Protein AF-A0A133K9P8-F1 (afdb_monomer_lite)

Sequence (78 aa):
MDKCTCNADGKAGGKKEGIKMERKQLIREVDEILKTYCEGCFLKSHFRKTRGKKYAHQFCIRQCTVGEKLKKYGDRLS

Structure (mmCIF, N/CA/C/O backbone):
data_AF-A0A133K9P8-F1
#
_entry.id   AF-A0A133K9P8-F1
#
loop_
_atom_site.group_PDB
_atom_site.id
_atom_site.type_symbol
_atom_site.label_atom_id
_atom_site.label_alt_id
_atom_site.label_comp_id
_atom_site.label_asym_id
_atom_site.label_entity_id
_atom_site.label_seq_id
_atom_site.pdbx_PDB_ins_code
_atom_site.Cartn_x
_atom_site.Cartn_y
_atom_site.Cartn_z
_atom_site.occupancy
_atom_site.B_iso_or_equiv
_atom_site.auth_seq_id
_atom_site.auth_comp_id
_atom_site.auth_asym_id
_atom_site.auth_atom_id
_atom_site.pdbx_PDB_model_num
ATOM 1 N N . MET A 1 1 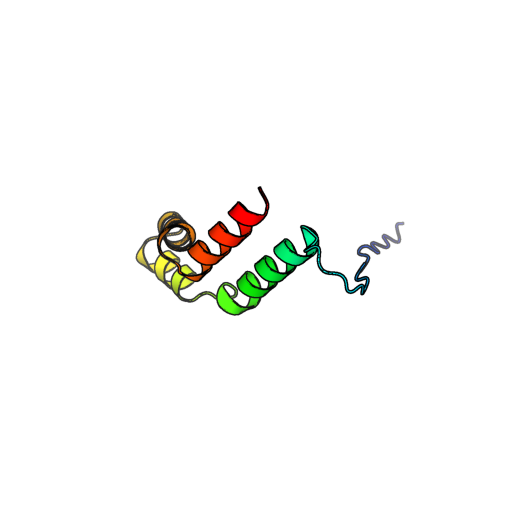? 32.259 5.366 33.228 1.00 44.38 1 MET A N 1
ATOM 2 C CA . MET A 1 1 ? 31.776 5.690 31.877 1.00 44.38 1 MET A CA 1
ATOM 3 C C . MET A 1 1 ? 30.725 4.673 31.443 1.00 44.38 1 MET A C 1
ATOM 5 O O . MET A 1 1 ? 31.050 3.550 31.083 1.00 44.38 1 MET A O 1
ATOM 9 N N . ASP A 1 2 ? 29.469 5.076 31.643 1.00 50.69 2 ASP A N 1
ATOM 10 C CA . ASP A 1 2 ? 28.328 4.920 30.727 1.00 50.69 2 ASP A CA 1
ATOM 11 C C . ASP A 1 2 ? 27.884 3.508 30.320 1.00 50.69 2 ASP A C 1
ATOM 13 O O . ASP A 1 2 ? 27.973 3.084 29.169 1.00 50.69 2 ASP A O 1
ATOM 17 N N . LYS A 1 3 ? 27.254 2.818 31.279 1.00 52.53 3 LYS A N 1
ATOM 18 C CA . LYS A 1 3 ? 26.245 1.789 30.992 1.00 52.53 3 LYS A CA 1
ATOM 19 C C . LYS A 1 3 ? 25.017 2.463 30.371 1.00 52.53 3 LYS A C 1
ATOM 21 O O . LYS A 1 3 ? 24.097 2.856 31.086 1.00 52.53 3 LYS A O 1
ATOM 26 N N . CYS A 1 4 ? 24.985 2.592 29.050 1.00 45.53 4 CYS A N 1
ATOM 27 C CA . CYS A 1 4 ? 23.755 2.951 28.353 1.00 45.53 4 CYS A CA 1
ATOM 28 C C . CYS A 1 4 ? 22.877 1.694 28.257 1.00 45.53 4 CYS A C 1
ATOM 30 O O . CYS A 1 4 ? 23.126 0.803 27.449 1.00 45.53 4 CYS A O 1
ATOM 32 N N . THR A 1 5 ? 21.887 1.588 29.143 1.00 59.97 5 THR A N 1
ATOM 33 C CA . THR A 1 5 ? 20.822 0.586 29.041 1.00 59.97 5 THR A CA 1
ATOM 34 C C . THR A 1 5 ? 19.656 1.218 28.293 1.00 59.97 5 THR A C 1
ATOM 36 O O . THR A 1 5 ? 18.857 1.957 28.856 1.00 59.97 5 THR A O 1
ATOM 39 N N . CYS A 1 6 ? 19.560 0.953 26.995 1.00 44.91 6 CYS A N 1
ATOM 40 C CA . CYS A 1 6 ? 18.355 1.227 26.225 1.00 44.91 6 CYS A CA 1
ATOM 41 C C . CYS A 1 6 ? 17.402 0.032 26.370 1.00 44.91 6 CYS A C 1
ATOM 43 O O . CYS A 1 6 ? 17.455 -0.918 25.599 1.00 44.91 6 CYS A O 1
ATOM 45 N N . ASN A 1 7 ? 16.537 0.078 27.387 1.00 59.62 7 ASN A N 1
ATOM 46 C CA . ASN A 1 7 ? 15.328 -0.742 27.436 1.00 59.62 7 ASN A CA 1
ATOM 47 C C . ASN A 1 7 ? 14.135 0.131 27.033 1.00 59.62 7 ASN A C 1
ATOM 49 O O . ASN A 1 7 ? 13.588 0.880 27.838 1.00 59.62 7 ASN A O 1
ATOM 53 N N . ALA A 1 8 ? 13.760 0.016 25.768 1.00 56.38 8 ALA A N 1
ATOM 54 C CA . ALA A 1 8 ? 12.476 0.382 25.186 1.00 56.38 8 ALA A CA 1
ATOM 55 C C . ALA A 1 8 ? 12.213 -0.769 24.194 1.00 56.38 8 ALA A C 1
ATOM 57 O O . ALA A 1 8 ? 13.122 -1.174 23.483 1.00 56.38 8 ALA A O 1
ATOM 58 N N . ASP A 1 9 ? 11.110 -1.509 24.228 1.00 45.62 9 ASP A N 1
ATOM 59 C CA . ASP A 1 9 ? 9.758 -1.003 24.070 1.00 45.62 9 ASP A CA 1
ATOM 60 C C . ASP A 1 9 ? 8.724 -1.977 24.655 1.00 45.62 9 ASP A C 1
ATOM 62 O O . ASP A 1 9 ? 8.785 -3.197 24.476 1.00 45.62 9 ASP A O 1
ATOM 66 N N . GLY A 1 10 ? 7.736 -1.410 25.347 1.00 49.75 10 GLY A N 1
ATOM 67 C CA . GLY A 1 10 ? 6.606 -2.136 25.906 1.00 49.75 10 GLY A CA 1
ATOM 68 C C . GLY A 1 10 ? 5.702 -2.755 24.837 1.00 49.75 10 GLY A C 1
ATOM 69 O O . GLY A 1 10 ? 5.272 -2.095 23.894 1.00 49.75 10 GLY A O 1
ATOM 70 N N . LYS A 1 11 ? 5.313 -4.020 25.037 1.00 41.31 11 LYS A N 1
ATOM 71 C CA . LYS A 1 11 ? 4.151 -4.613 24.363 1.00 41.31 11 LYS A CA 1
ATOM 72 C C . LYS A 1 11 ? 2.923 -4.508 25.258 1.00 41.31 11 LYS A C 1
ATOM 74 O O . LYS A 1 11 ? 2.681 -5.353 26.115 1.00 41.31 11 LYS A O 1
ATOM 79 N N . ALA A 1 12 ? 2.113 -3.486 25.001 1.00 47.03 12 ALA A N 1
ATOM 80 C CA . ALA A 1 12 ? 0.715 -3.459 25.405 1.00 47.03 12 ALA A CA 1
ATOM 81 C C . ALA A 1 12 ? -0.124 -4.233 24.372 1.00 47.03 12 ALA A C 1
ATOM 83 O O . ALA A 1 12 ? -0.167 -3.876 23.194 1.00 47.03 12 ALA A O 1
ATOM 84 N N . GLY A 1 13 ? -0.815 -5.286 24.806 1.00 41.22 13 GLY A N 1
ATOM 85 C CA . GLY A 1 13 ? -1.664 -6.108 23.942 1.00 41.22 13 GLY A CA 1
ATOM 86 C C . GLY A 1 13 ? -2.829 -6.725 24.704 1.00 41.22 13 GLY A C 1
ATOM 87 O O . GLY A 1 13 ? -2.919 -7.940 24.814 1.00 41.22 13 GLY A O 1
ATOM 88 N N . GLY A 1 14 ? -3.688 -5.875 25.271 1.00 41.53 14 GLY A N 1
ATOM 89 C CA . GLY A 1 14 ? -4.905 -6.284 25.967 1.00 41.53 14 GLY A CA 1
ATOM 90 C C . GLY A 1 14 ? -5.894 -7.004 25.048 1.00 41.53 14 GLY A C 1
ATOM 91 O O . GLY A 1 14 ? -6.197 -6.538 23.949 1.00 41.53 14 GLY A O 1
ATOM 92 N N . LYS A 1 15 ? -6.396 -8.137 25.546 1.00 46.12 15 LYS A N 1
ATOM 93 C CA . LYS A 1 15 ? -7.629 -8.800 25.113 1.00 46.12 15 LYS A CA 1
ATOM 94 C C . LYS A 1 15 ? -8.819 -7.990 25.634 1.00 46.12 15 LYS A C 1
ATOM 96 O O . LYS A 1 15 ? -8.813 -7.663 26.820 1.00 46.12 15 LYS A O 1
ATOM 101 N N . LYS A 1 16 ? -9.833 -7.725 24.804 1.00 44.31 16 LYS A N 1
ATOM 102 C CA . LYS A 1 16 ? -11.239 -7.644 25.238 1.00 44.31 16 LYS A CA 1
ATOM 103 C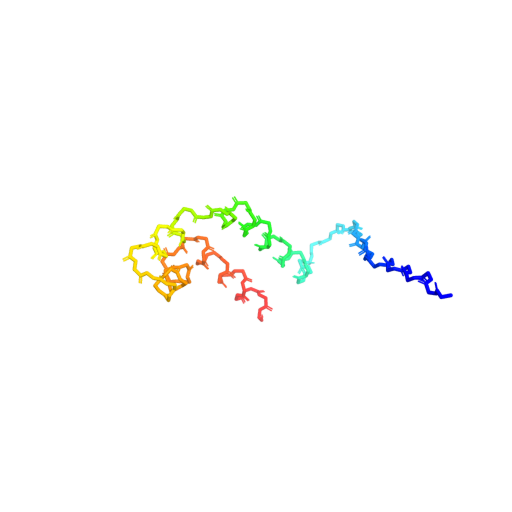 C . LYS A 1 16 ? -12.195 -7.572 24.048 1.00 44.31 16 LYS A C 1
ATOM 105 O O . LYS A 1 16 ? -11.968 -6.856 23.080 1.00 44.31 16 LYS A O 1
ATOM 110 N N . GLU A 1 17 ? -13.227 -8.385 24.184 1.00 55.69 17 GLU A N 1
ATOM 111 C CA . GLU A 1 17 ? -14.327 -8.671 23.277 1.00 55.69 17 GLU A CA 1
ATOM 112 C C . GLU A 1 17 ? -15.459 -7.656 23.509 1.00 55.69 17 GLU A C 1
ATOM 114 O O . GLU A 1 17 ? -15.732 -7.288 24.653 1.00 55.69 17 GLU A O 1
ATOM 119 N N . GLY A 1 18 ? -16.086 -7.173 22.433 1.00 45.44 18 GLY A N 1
ATOM 120 C CA . GLY A 1 18 ? -17.210 -6.234 22.487 1.00 45.44 18 GLY A CA 1
ATOM 121 C C . GLY A 1 18 ? -17.440 -5.536 21.145 1.00 45.44 18 GLY A C 1
ATOM 122 O O . GLY A 1 18 ? -16.515 -4.977 20.562 1.00 45.44 18 GLY A O 1
ATOM 123 N N . ILE A 1 19 ? -18.676 -5.575 20.641 1.00 54.44 19 ILE A N 1
ATOM 124 C CA . ILE A 1 19 ? -19.087 -5.032 19.336 1.00 54.44 19 ILE A CA 1
ATOM 125 C C . ILE A 1 19 ? -19.105 -3.494 19.391 1.00 54.44 19 ILE A C 1
ATOM 127 O O . ILE A 1 19 ? -20.139 -2.848 19.529 1.00 54.44 19 ILE A O 1
ATOM 131 N N . LYS A 1 20 ? -17.922 -2.895 19.315 1.00 52.72 20 LYS A N 1
ATOM 132 C CA . LYS A 1 20 ? -17.676 -1.518 18.886 1.00 52.72 20 LYS A CA 1
ATOM 133 C C . LYS A 1 20 ? -16.228 -1.529 18.421 1.00 52.72 20 LYS A C 1
ATOM 135 O O . LYS A 1 20 ? -15.330 -1.503 19.253 1.00 52.72 20 LYS A O 1
ATOM 140 N N . MET A 1 21 ? -16.009 -1.684 17.113 1.00 61.31 21 MET A N 1
ATOM 141 C CA . MET A 1 21 ? -14.662 -1.742 16.538 1.00 61.31 21 MET A CA 1
ATOM 142 C C . MET A 1 21 ? -13.888 -0.495 16.978 1.00 61.31 21 MET A C 1
ATOM 144 O O . MET A 1 21 ? -14.104 0.601 16.458 1.00 61.31 21 MET A O 1
ATOM 148 N N . GLU A 1 22 ? -13.021 -0.634 17.985 1.00 72.44 22 GLU A N 1
ATOM 149 C CA . GLU A 1 22 ? -12.127 0.445 18.385 1.00 72.44 22 GLU A CA 1
ATOM 150 C C . GLU A 1 22 ? -11.254 0.779 17.174 1.00 72.44 22 GLU A C 1
ATOM 152 O O . GLU A 1 22 ? -10.751 -0.121 16.502 1.00 72.44 22 GLU A O 1
ATOM 157 N N . ARG A 1 23 ? -11.012 2.070 16.910 1.00 76.69 23 ARG A N 1
ATOM 158 C CA . ARG A 1 23 ? -10.140 2.538 15.808 1.00 76.69 23 ARG A CA 1
ATOM 159 C C . ARG A 1 23 ? -8.800 1.786 15.771 1.00 76.69 23 ARG A C 1
ATOM 161 O O . ARG A 1 23 ? -8.247 1.535 14.708 1.00 76.69 23 ARG A O 1
ATOM 168 N N . LYS A 1 24 ? -8.318 1.358 16.943 1.00 80.88 24 LYS A N 1
ATOM 169 C CA . LYS A 1 24 ? -7.126 0.521 17.125 1.00 80.88 24 LYS A CA 1
ATOM 170 C C . LYS A 1 24 ? -7.222 -0.853 16.449 1.00 80.88 24 LYS A C 1
ATOM 172 O O . LYS A 1 24 ? -6.218 -1.306 15.917 1.00 80.88 24 LYS A O 1
ATOM 177 N N . GLN A 1 25 ? -8.376 -1.520 16.468 1.00 81.94 25 GLN A N 1
ATOM 178 C CA . GLN A 1 25 ? -8.572 -2.813 15.798 1.00 81.94 25 GLN A CA 1
ATOM 179 C C . GLN A 1 25 ? -8.584 -2.655 14.277 1.00 81.94 25 GLN A C 1
ATOM 181 O O . GLN A 1 25 ? -7.873 -3.385 13.597 1.00 81.94 25 GLN A O 1
ATOM 186 N N . LEU A 1 26 ? -9.280 -1.639 13.757 1.00 81.19 26 LEU A N 1
ATOM 187 C CA . LEU A 1 26 ? -9.256 -1.315 12.324 1.00 81.19 26 LEU A CA 1
ATOM 188 C C . LEU A 1 26 ? -7.831 -1.033 11.826 1.00 81.19 26 LEU A C 1
ATOM 190 O O . LEU A 1 26 ? -7.429 -1.539 10.783 1.00 81.19 26 LEU A O 1
ATOM 194 N N . ILE A 1 27 ? -7.042 -0.272 12.592 1.00 84.00 27 ILE A N 1
ATOM 195 C CA . ILE A 1 27 ? -5.633 -0.012 12.262 1.00 84.00 27 ILE A CA 1
ATOM 196 C C . ILE A 1 27 ? -4.803 -1.306 12.287 1.00 84.00 27 ILE A C 1
ATOM 198 O O . ILE A 1 27 ? -3.936 -1.481 11.435 1.00 84.00 27 ILE A O 1
ATOM 202 N N . ARG A 1 28 ? -5.067 -2.225 13.225 1.00 85.94 28 ARG A N 1
ATOM 203 C CA . ARG A 1 28 ? -4.378 -3.526 13.287 1.00 85.94 28 ARG A CA 1
ATOM 204 C C . ARG A 1 28 ? -4.712 -4.415 12.093 1.00 85.94 28 ARG A C 1
ATOM 206 O O . ARG A 1 28 ? -3.788 -4.939 11.489 1.00 85.94 28 ARG A O 1
ATOM 213 N N . GLU A 1 29 ? -5.984 -4.538 11.720 1.00 84.56 29 GLU A N 1
ATOM 214 C CA . GLU A 1 29 ? -6.387 -5.288 10.518 1.00 84.56 29 GLU A CA 1
ATOM 215 C C . GLU A 1 29 ? -5.722 -4.725 9.258 1.00 84.56 29 GLU A C 1
ATOM 217 O O . GLU A 1 29 ? -5.209 -5.467 8.423 1.00 84.56 29 GLU A O 1
ATOM 222 N N . VAL A 1 30 ? -5.684 -3.397 9.137 1.00 85.94 30 VAL A N 1
ATOM 223 C CA . VAL A 1 30 ? -4.985 -2.707 8.050 1.00 85.94 30 VAL A CA 1
ATOM 224 C C . VAL A 1 30 ? -3.492 -3.057 8.031 1.00 85.94 30 VAL A C 1
ATOM 226 O O . VAL A 1 30 ? -2.959 -3.372 6.964 1.00 85.94 30 VAL A O 1
ATOM 229 N N . ASP A 1 31 ? -2.821 -3.032 9.184 1.00 87.38 31 ASP A N 1
ATOM 230 C CA . ASP A 1 31 ? -1.400 -3.382 9.307 1.00 87.38 31 ASP A CA 1
ATOM 231 C C . ASP A 1 31 ? -1.138 -4.857 8.962 1.00 87.38 31 ASP A C 1
ATOM 233 O O . ASP A 1 31 ? -0.192 -5.161 8.235 1.00 87.38 31 ASP A O 1
ATOM 237 N N . GLU A 1 32 ? -2.007 -5.772 9.397 1.00 89.12 32 GLU A N 1
ATOM 238 C CA . GLU A 1 32 ? -1.910 -7.196 9.065 1.00 89.12 32 GLU A CA 1
ATOM 239 C C . GLU A 1 32 ? -2.107 -7.459 7.574 1.00 89.12 32 GLU A C 1
ATOM 241 O O . GLU A 1 32 ? -1.350 -8.228 6.982 1.00 89.12 32 GLU A O 1
ATOM 246 N N . ILE A 1 33 ? -3.066 -6.792 6.929 1.00 86.06 33 ILE A N 1
ATOM 247 C CA . ILE A 1 33 ? -3.256 -6.876 5.476 1.00 86.06 33 ILE A CA 1
ATOM 248 C C . ILE A 1 33 ? -2.021 -6.324 4.751 1.00 86.06 33 ILE A C 1
ATOM 250 O O . ILE A 1 33 ? -1.553 -6.913 3.774 1.00 86.06 33 ILE A O 1
ATOM 254 N N . LEU A 1 34 ? -1.461 -5.210 5.223 1.00 84.94 34 LEU A N 1
ATOM 255 C CA . LEU A 1 34 ? -0.245 -4.642 4.648 1.00 84.94 34 LEU A CA 1
ATOM 256 C C . LEU A 1 34 ? 0.950 -5.582 4.796 1.00 84.94 34 LEU A C 1
ATOM 258 O O . LEU A 1 34 ? 1.698 -5.746 3.837 1.00 84.94 34 LEU A O 1
ATOM 262 N N . LYS A 1 35 ? 1.119 -6.231 5.944 1.00 87.56 35 LYS A N 1
ATOM 263 C CA . LYS A 1 35 ? 2.177 -7.227 6.129 1.00 87.56 35 LYS A CA 1
ATOM 264 C C . LYS A 1 35 ? 1.929 -8.465 5.275 1.00 87.56 35 LYS A C 1
ATOM 266 O O . LYS A 1 35 ? 2.764 -8.848 4.479 1.00 87.56 35 LYS A O 1
ATOM 271 N N . THR A 1 36 ? 0.732 -9.027 5.307 1.00 87.94 36 THR A N 1
ATOM 272 C CA . THR A 1 36 ? 0.447 -10.284 4.600 1.00 87.94 36 THR A CA 1
ATOM 273 C C . THR A 1 36 ? 0.506 -10.136 3.077 1.00 87.94 36 THR A C 1
ATOM 275 O O . THR A 1 36 ? 1.005 -11.021 2.387 1.00 87.94 36 THR A O 1
ATOM 278 N N . TYR A 1 37 ? -0.001 -9.023 2.534 1.00 85.62 37 TYR A N 1
ATOM 279 C CA . TYR A 1 37 ? -0.159 -8.852 1.085 1.00 85.62 37 TYR A CA 1
ATOM 280 C C . TYR A 1 37 ? 0.778 -7.809 0.467 1.00 85.62 37 TYR A C 1
ATOM 282 O O . TYR A 1 37 ? 1.114 -7.907 -0.716 1.00 85.62 37 TYR A O 1
ATOM 290 N N . CYS A 1 38 ? 1.178 -6.783 1.223 1.00 84.06 38 CYS A N 1
ATOM 291 C CA . CYS A 1 38 ? 2.055 -5.723 0.721 1.00 84.06 38 CYS A CA 1
ATOM 292 C C . CYS A 1 38 ? 3.528 -5.894 1.138 1.00 84.06 38 CYS A C 1
ATOM 294 O O . CYS A 1 38 ? 4.395 -5.269 0.509 1.00 84.06 38 CYS A O 1
ATOM 296 N N . GLU A 1 39 ? 3.852 -6.734 2.127 1.00 85.94 39 GLU A N 1
ATOM 297 C CA . GLU A 1 39 ? 5.236 -7.102 2.440 1.00 85.94 39 GLU A CA 1
ATOM 298 C C . GLU A 1 39 ? 5.813 -7.930 1.293 1.00 85.94 39 GLU A C 1
ATOM 300 O O . GLU A 1 39 ? 5.184 -8.840 0.764 1.00 85.94 39 GLU A O 1
ATOM 305 N N . GLY A 1 40 ? 6.987 -7.535 0.802 1.00 81.88 40 GLY A N 1
ATOM 306 C CA . GLY A 1 40 ? 7.583 -8.179 -0.371 1.00 81.88 40 GLY A CA 1
ATOM 307 C C . GLY A 1 40 ? 6.798 -8.010 -1.682 1.00 81.88 40 GLY A C 1
ATOM 308 O O . GLY A 1 40 ? 7.117 -8.692 -2.653 1.00 81.88 40 GLY A O 1
ATOM 309 N N . CYS A 1 41 ? 5.817 -7.096 -1.755 1.00 86.00 41 CYS A N 1
ATOM 310 C CA . CYS A 1 41 ? 4.930 -6.948 -2.915 1.00 86.00 41 CYS A CA 1
ATOM 311 C C . CYS A 1 41 ? 5.692 -6.912 -4.255 1.00 86.00 41 CYS A C 1
ATOM 313 O O . CYS A 1 41 ? 6.407 -5.949 -4.570 1.00 86.00 41 CYS A O 1
ATOM 315 N N . PHE A 1 42 ? 5.486 -7.955 -5.068 1.00 87.12 42 PHE A N 1
ATOM 316 C CA . PHE A 1 42 ? 6.146 -8.120 -6.363 1.00 87.12 42 PHE A CA 1
ATOM 317 C C . PHE A 1 42 ? 5.858 -6.948 -7.295 1.00 87.12 42 PHE A C 1
ATOM 319 O O . PHE A 1 42 ? 6.777 -6.432 -7.919 1.00 87.12 42 PHE A O 1
ATOM 326 N N . LEU A 1 43 ? 4.611 -6.468 -7.334 1.00 85.50 43 LEU A N 1
ATOM 327 C CA . LEU A 1 43 ? 4.207 -5.331 -8.164 1.00 85.50 43 LEU A CA 1
ATOM 328 C C . LEU A 1 43 ? 5.019 -4.082 -7.824 1.00 85.50 43 LEU A C 1
ATOM 330 O O . LEU A 1 43 ? 5.555 -3.428 -8.713 1.00 85.50 43 LEU A O 1
ATOM 334 N N . LYS A 1 44 ? 5.190 -3.779 -6.534 1.00 84.06 44 LYS A N 1
ATOM 335 C CA . LYS A 1 44 ? 5.986 -2.631 -6.086 1.00 84.06 44 LYS A CA 1
ATOM 336 C C . LYS A 1 44 ? 7.450 -2.766 -6.510 1.00 84.06 44 LYS A C 1
ATOM 338 O O . LYS A 1 44 ? 8.038 -1.788 -6.971 1.00 84.06 44 LYS A O 1
ATOM 343 N N . SER A 1 45 ? 8.028 -3.960 -6.397 1.00 87.62 45 SER A N 1
ATOM 344 C CA . SER A 1 45 ? 9.400 -4.242 -6.842 1.00 87.62 45 SER A CA 1
ATOM 345 C C . SER A 1 45 ? 9.546 -4.193 -8.365 1.00 87.62 45 SER A C 1
ATOM 347 O O . SER A 1 45 ? 10.499 -3.606 -8.875 1.00 87.62 45 SER A O 1
ATOM 349 N N . HIS A 1 46 ? 8.580 -4.749 -9.091 1.00 90.38 46 HIS A N 1
ATOM 350 C CA . HIS A 1 46 ? 8.528 -4.772 -10.544 1.00 90.38 46 HIS A CA 1
ATOM 351 C C . HIS A 1 46 ? 8.390 -3.354 -11.103 1.00 90.38 46 HIS A C 1
ATOM 353 O O . HIS A 1 46 ? 9.247 -2.913 -11.862 1.00 90.38 46 HIS A O 1
ATOM 359 N N . PHE A 1 47 ? 7.394 -2.589 -10.649 1.00 89.56 47 PHE A N 1
ATOM 360 C CA . PHE A 1 47 ? 7.184 -1.205 -11.071 1.00 89.56 47 PHE A CA 1
ATOM 361 C C . PHE A 1 47 ? 8.329 -0.281 -10.680 1.00 89.56 47 PHE A C 1
ATOM 363 O O . PHE A 1 47 ? 8.640 0.640 -11.430 1.00 89.56 47 PHE A O 1
ATOM 370 N N . ARG A 1 48 ? 9.006 -0.527 -9.553 1.00 87.56 48 ARG A N 1
ATOM 371 C CA . ARG A 1 48 ? 10.204 0.237 -9.193 1.00 87.56 48 ARG A CA 1
ATOM 372 C C . ARG A 1 48 ? 11.342 0.022 -10.195 1.00 87.56 48 ARG A C 1
ATOM 374 O O . ARG A 1 48 ? 12.063 0.979 -10.453 1.00 87.56 48 ARG A O 1
ATOM 381 N N . LYS A 1 49 ? 11.478 -1.186 -10.754 1.00 89.62 49 LYS A N 1
ATOM 382 C CA . LYS A 1 49 ? 12.473 -1.515 -11.788 1.00 89.62 49 LYS A CA 1
ATOM 383 C C . LYS A 1 49 ? 12.055 -1.038 -13.183 1.00 89.62 49 LYS A C 1
ATOM 385 O O . LYS A 1 49 ? 12.904 -0.557 -13.917 1.00 89.62 49 LYS A O 1
ATOM 390 N N . THR A 1 50 ? 10.774 -1.145 -13.542 1.00 92.12 50 THR A N 1
ATOM 391 C CA . THR A 1 50 ? 10.297 -0.827 -14.901 1.00 92.12 50 THR A CA 1
ATOM 392 C C . THR A 1 50 ? 9.894 0.632 -15.096 1.00 92.12 50 THR A C 1
ATOM 394 O O . THR A 1 50 ? 10.189 1.209 -16.135 1.00 92.12 50 THR A O 1
ATOM 397 N N . ARG A 1 51 ? 9.207 1.244 -14.123 1.00 87.06 51 ARG A N 1
ATOM 398 C CA . ARG A 1 51 ? 8.608 2.593 -14.237 1.00 87.06 51 ARG A CA 1
ATOM 399 C C . ARG A 1 51 ? 9.059 3.582 -13.158 1.00 87.06 51 ARG A C 1
ATOM 401 O O . ARG A 1 51 ? 8.662 4.746 -13.174 1.00 87.06 51 ARG A O 1
ATOM 408 N N . GLY A 1 52 ? 9.870 3.134 -12.204 1.00 90.50 52 GLY A N 1
ATOM 409 C CA . GLY A 1 52 ? 10.400 3.951 -11.118 1.00 90.50 52 GLY A CA 1
ATOM 410 C C . GLY A 1 52 ? 9.492 4.065 -9.885 1.00 90.50 52 GLY A C 1
ATOM 411 O O . GLY A 1 52 ? 8.383 3.533 -9.801 1.00 90.50 52 GLY A O 1
ATOM 412 N N . LYS A 1 53 ? 10.000 4.773 -8.867 1.00 85.12 53 LYS A N 1
ATOM 413 C CA . LYS A 1 53 ? 9.416 4.816 -7.511 1.00 85.12 53 LYS A CA 1
ATOM 414 C C . LYS A 1 53 ? 8.044 5.506 -7.459 1.00 85.12 53 LYS A C 1
ATOM 416 O O . LYS A 1 53 ? 7.160 5.030 -6.750 1.00 85.12 53 LYS A O 1
ATOM 421 N N . LYS A 1 54 ? 7.859 6.601 -8.215 1.00 88.81 54 LYS A N 1
ATOM 422 C CA . LYS A 1 54 ? 6.588 7.354 -8.272 1.00 88.81 54 LYS A CA 1
ATOM 423 C C . LYS A 1 54 ? 5.450 6.490 -8.811 1.00 88.81 54 LYS A C 1
ATOM 425 O O . LYS A 1 54 ? 4.393 6.428 -8.190 1.00 88.81 54 LYS A O 1
ATOM 430 N N . TYR A 1 55 ? 5.691 5.784 -9.917 1.00 90.12 55 TYR A N 1
ATOM 431 C CA . TYR A 1 55 ? 4.676 4.939 -10.538 1.00 90.12 55 TYR A CA 1
ATOM 432 C C . TYR A 1 55 ? 4.272 3.777 -9.627 1.00 90.12 55 TYR A C 1
ATOM 434 O O . TYR A 1 55 ? 3.084 3.532 -9.449 1.00 90.12 55 TYR A O 1
ATOM 442 N N . ALA A 1 56 ? 5.238 3.114 -8.980 1.00 87.88 56 ALA A N 1
ATOM 443 C CA . ALA A 1 56 ? 4.948 2.037 -8.033 1.00 87.88 56 ALA A CA 1
ATOM 444 C C . ALA A 1 56 ? 4.019 2.497 -6.893 1.00 87.88 56 ALA A C 1
ATOM 446 O O . ALA A 1 56 ? 3.066 1.801 -6.552 1.00 87.88 56 ALA A O 1
ATOM 447 N N . HIS A 1 57 ? 4.260 3.686 -6.333 1.00 84.69 57 HIS A N 1
ATOM 448 C CA . HIS A 1 57 ? 3.407 4.238 -5.279 1.00 84.69 57 HIS A CA 1
ATOM 449 C C . HIS A 1 57 ? 2.009 4.607 -5.794 1.00 84.69 57 HIS A C 1
ATOM 451 O O . HIS A 1 57 ? 1.008 4.232 -5.185 1.00 84.69 57 HIS A O 1
ATOM 457 N N . GLN A 1 58 ? 1.929 5.280 -6.945 1.00 89.25 58 GLN A N 1
ATOM 458 C CA . GLN A 1 58 ? 0.652 5.650 -7.557 1.00 89.25 58 GLN A CA 1
ATOM 459 C C . GLN A 1 58 ? -0.183 4.415 -7.917 1.00 89.25 58 GLN A C 1
ATOM 461 O O . GLN A 1 58 ? -1.393 4.412 -7.698 1.00 89.25 58 GLN A O 1
ATOM 466 N N . PHE A 1 59 ? 0.457 3.356 -8.415 1.00 90.19 59 PHE A N 1
ATOM 467 C CA . PHE A 1 59 ? -0.190 2.078 -8.683 1.00 90.19 59 PHE A CA 1
ATOM 468 C C . PHE A 1 59 ? -0.744 1.463 -7.394 1.00 90.19 59 PHE A C 1
ATOM 470 O O . PHE A 1 59 ? -1.914 1.090 -7.356 1.00 90.19 59 PHE A O 1
ATOM 477 N N . CYS A 1 60 ? 0.048 1.420 -6.317 1.00 85.62 60 CYS A N 1
ATOM 478 C CA . CYS A 1 60 ? -0.415 0.897 -5.031 1.00 85.62 60 CYS A CA 1
ATOM 479 C C . CYS A 1 60 ? -1.650 1.630 -4.491 1.00 85.62 60 CYS A C 1
ATOM 481 O O . CYS A 1 60 ? -2.473 0.993 -3.853 1.00 85.62 60 CYS A O 1
ATOM 483 N N . ILE A 1 61 ? -1.804 2.932 -4.744 1.00 84.19 61 ILE A N 1
ATOM 484 C CA . ILE A 1 61 ? -2.955 3.703 -4.245 1.00 84.19 61 ILE A CA 1
ATOM 485 C C . ILE A 1 61 ? -4.154 3.659 -5.203 1.00 84.19 61 ILE A C 1
ATOM 487 O O . ILE A 1 61 ? -5.295 3.681 -4.748 1.00 84.19 61 ILE A O 1
ATOM 491 N N . ARG A 1 62 ? -3.922 3.634 -6.523 1.00 85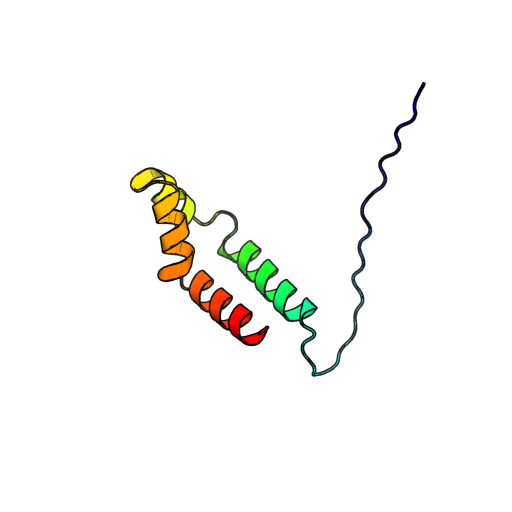.62 62 ARG A N 1
ATOM 492 C CA . ARG A 1 62 ? -4.993 3.785 -7.529 1.00 85.62 62 ARG A CA 1
ATOM 493 C C . ARG A 1 62 ? -5.435 2.486 -8.198 1.00 85.62 62 ARG A C 1
ATOM 495 O O . ARG A 1 62 ? -6.545 2.451 -8.699 1.00 85.62 62 ARG A O 1
ATOM 502 N N . GLN A 1 63 ? -4.564 1.482 -8.276 1.00 86.38 63 GLN A N 1
ATOM 503 C CA . GLN A 1 63 ? -4.778 0.269 -9.080 1.00 86.38 63 GLN A CA 1
ATOM 504 C C . GLN A 1 63 ? -4.637 -1.028 -8.274 1.00 86.38 63 GLN A C 1
ATOM 506 O O . GLN A 1 63 ? -5.141 -2.072 -8.676 1.00 86.38 63 GLN A O 1
ATOM 511 N N . CYS A 1 64 ? -3.945 -0.998 -7.134 1.00 88.06 64 CYS A N 1
ATOM 512 C CA . CYS A 1 64 ? -3.827 -2.174 -6.284 1.00 88.06 64 CYS A CA 1
ATOM 513 C C . CYS A 1 64 ? -5.141 -2.430 -5.543 1.00 88.06 64 CYS A C 1
ATOM 515 O O . CYS A 1 64 ? -5.613 -1.581 -4.787 1.00 88.06 64 CYS A O 1
ATOM 517 N N . THR A 1 65 ? -5.682 -3.637 -5.685 1.00 87.88 65 THR A N 1
ATOM 518 C CA . THR A 1 65 ? -6.890 -4.090 -4.980 1.00 87.88 65 THR A CA 1
ATOM 519 C C . THR A 1 65 ? -6.735 -4.037 -3.459 1.00 87.88 65 THR A C 1
ATOM 521 O O . THR A 1 65 ? -7.680 -3.696 -2.751 1.00 87.88 65 THR A O 1
ATOM 524 N N . VAL A 1 66 ? -5.530 -4.309 -2.944 1.00 87.81 66 VAL A N 1
ATOM 525 C CA . VAL A 1 66 ? -5.201 -4.146 -1.518 1.00 87.81 66 VAL A CA 1
ATOM 526 C C . VAL A 1 66 ? -5.229 -2.667 -1.125 1.00 87.81 66 VAL A C 1
ATOM 528 O O . VAL A 1 66 ? -5.796 -2.321 -0.094 1.00 87.81 66 VAL A O 1
ATOM 531 N N . GLY A 1 67 ? -4.685 -1.786 -1.969 1.00 86.31 67 GLY A N 1
ATOM 532 C CA . GLY A 1 67 ? -4.723 -0.332 -1.775 1.00 86.31 67 GLY A CA 1
ATOM 533 C C . GLY A 1 67 ? -6.136 0.240 -1.745 1.00 86.31 67 GLY A C 1
ATOM 534 O O . GLY A 1 67 ? -6.454 1.062 -0.888 1.00 86.31 67 GLY A O 1
ATOM 535 N N . GLU A 1 68 ? -7.011 -0.240 -2.628 1.00 88.00 68 GLU A N 1
ATOM 536 C CA . GLU A 1 68 ? -8.418 0.159 -2.636 1.00 88.00 68 GLU A CA 1
ATOM 537 C C . GLU A 1 68 ? -9.145 -0.309 -1.367 1.00 88.00 68 GLU A C 1
ATOM 539 O O . GLU A 1 68 ? -9.884 0.464 -0.756 1.00 88.00 68 GLU A O 1
ATOM 544 N N . LYS A 1 69 ? -8.899 -1.550 -0.923 1.00 85.94 69 LYS A N 1
ATOM 545 C CA . LYS A 1 69 ? -9.428 -2.056 0.352 1.00 85.94 69 LYS A CA 1
ATOM 546 C C . LYS A 1 69 ? -8.964 -1.190 1.522 1.00 85.94 69 LYS A C 1
ATOM 548 O O . LYS A 1 69 ? -9.798 -0.754 2.307 1.00 85.94 69 LYS A O 1
ATOM 553 N N . LEU A 1 70 ? -7.669 -0.882 1.600 1.00 85.12 70 LEU A N 1
ATOM 554 C CA . LEU A 1 70 ? -7.089 -0.012 2.631 1.00 85.12 70 LEU A CA 1
ATOM 555 C C . LEU A 1 70 ? -7.757 1.360 2.676 1.00 85.12 70 LEU A C 1
ATOM 557 O O . LEU A 1 70 ? -8.045 1.865 3.758 1.00 85.12 70 LEU A O 1
ATOM 561 N N . LYS A 1 71 ? -8.055 1.932 1.508 1.00 85.12 71 LYS A N 1
ATOM 562 C CA . LYS A 1 71 ? -8.766 3.205 1.409 1.00 85.12 71 LYS A CA 1
ATOM 563 C C . LYS A 1 71 ? -10.168 3.114 2.016 1.00 85.12 71 LYS A C 1
ATOM 565 O O . LYS A 1 71 ? -10.492 3.926 2.868 1.00 85.12 71 LYS A O 1
ATOM 570 N N . LYS A 1 72 ? -10.924 2.054 1.699 1.00 85.44 72 LYS A N 1
ATOM 571 C CA . LYS A 1 72 ? -12.251 1.789 2.292 1.00 85.44 72 LYS A CA 1
ATOM 572 C C . LYS A 1 72 ? -12.193 1.618 3.815 1.00 85.44 72 LYS A C 1
ATOM 574 O O . LYS A 1 72 ? -13.094 2.075 4.514 1.00 85.44 72 LYS A O 1
ATOM 579 N N . TYR A 1 73 ? -11.152 0.971 4.344 1.00 83.56 73 TYR A N 1
ATOM 580 C CA . TYR A 1 73 ? -10.937 0.891 5.795 1.00 83.56 73 TYR A CA 1
ATOM 581 C C . TYR A 1 73 ? -10.605 2.264 6.398 1.00 83.56 73 TYR A C 1
ATOM 583 O O . TYR A 1 73 ? -11.109 2.586 7.470 1.00 83.56 73 TYR A O 1
ATOM 591 N N . GLY A 1 74 ? -9.811 3.081 5.701 1.00 81.81 74 GLY A N 1
ATOM 592 C CA . GLY A 1 74 ? -9.517 4.464 6.082 1.00 81.81 74 GLY A CA 1
ATOM 593 C C . GLY A 1 74 ? -10.754 5.367 6.082 1.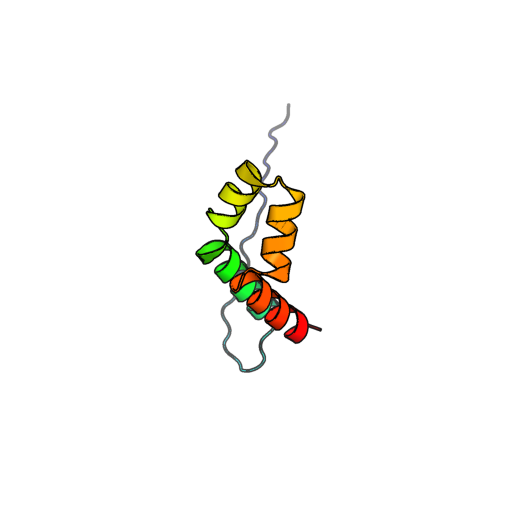00 81.81 74 GLY A C 1
ATOM 594 O O . GLY A 1 74 ? -10.947 6.122 7.028 1.00 81.81 74 GLY A O 1
ATOM 595 N N . ASP A 1 75 ? -11.633 5.233 5.089 1.00 83.19 75 ASP A N 1
ATOM 596 C CA . ASP A 1 75 ? -12.897 5.979 5.017 1.00 83.19 75 ASP A CA 1
ATOM 597 C C . ASP A 1 75 ? -13.842 5.602 6.174 1.00 83.19 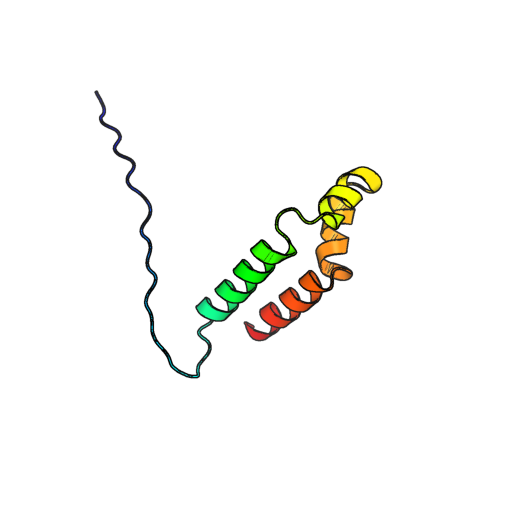75 ASP A C 1
ATOM 599 O O . ASP A 1 75 ? -14.544 6.450 6.712 1.00 83.19 75 ASP A O 1
ATOM 603 N N . ARG A 1 76 ? -13.811 4.340 6.628 1.00 79.12 76 ARG A N 1
ATOM 604 C CA . ARG A 1 76 ? -14.551 3.865 7.817 1.00 79.12 76 ARG A CA 1
ATOM 605 C C . ARG A 1 76 ? -14.000 4.384 9.152 1.00 79.12 76 ARG A C 1
ATOM 607 O O . ARG A 1 76 ? -14.646 4.203 10.181 1.00 79.12 76 ARG A O 1
ATOM 614 N N . LEU A 1 77 ? -12.793 4.949 9.150 1.00 70.62 77 LEU A N 1
ATOM 615 C CA . LEU A 1 77 ? -12.107 5.520 10.316 1.00 70.62 77 LEU A CA 1
ATOM 616 C C . LEU A 1 77 ? -12.320 7.039 10.454 1.00 70.62 77 LEU A C 1
ATOM 618 O O . LEU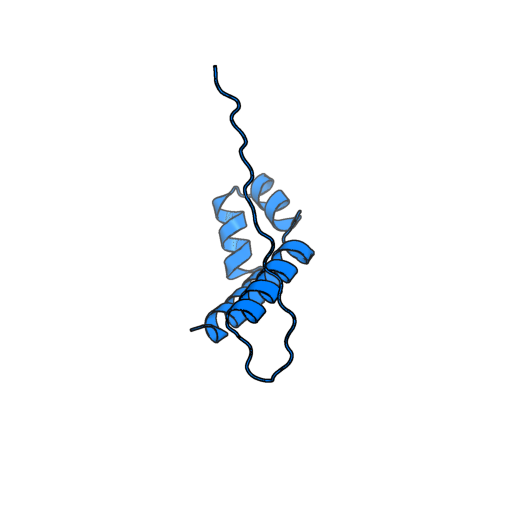 A 1 77 ? -11.842 7.607 11.452 1.00 70.62 77 LEU A O 1
ATOM 622 N N . SER A 1 78 ? -12.966 7.667 9.461 1.00 61.69 78 SER A N 1
ATOM 623 C CA . SER A 1 78 ? -13.235 9.107 9.381 1.00 61.69 78 SER A CA 1
ATOM 624 C C . SER A 1 78 ? -14.543 9.524 10.041 1.00 61.69 78 SER A C 1
ATOM 626 O O . SER A 1 78 ? -15.439 8.673 10.222 1.00 61.69 78 SER A O 1
#

Secondary structure (DSSP, 8-state):
------------------SS--HHHHHHHHHHHIIIIITT-HHHHHHHHHT-HHHHHHHHHHT-HHHHHHHHHHHTT-

Foldseek 3Di:
DDPPDPDDDDDDDDDDDDPDCDLVNLVVVLVVLCCVDVPVPPQLVVCCVVPNNVVSVVCLCPPDPNNVVSVVSVVVSD

Radius of gyration: 17.98 Å; chains: 1; bounding box: 51×19×47 Å

InterPro domains:
  IPR019718 Protein of unknown function DUF2602 [PF10782] (21-78)

pLDDT: mean 75.5, std 16.65, range [41.22, 92.12]

Organism: Heyndrickxia coagulans (NCBI:txid1398)